Protein AF-A0A351KQF9-F1 (afdb_monomer)

Mean predicted aligned error: 16.68 Å

Secondary structure (DSSP, 8-state):
--------------------------SGGGG-HHHHHHHHHHHHTTT-SGGGHHHHHHHHHHHHHHHHHTT-

Radius of gyration: 26.23 Å; Cα contacts (8 Å, |Δi|>4): 22; chains: 1; bounding box: 28×62×71 Å

Solvent-accessible surface area (backbone atoms only — not comparable to full-atom values): 4730 Å² total; per-residue (Å²): 140,84,88,77,86,78,79,81,77,80,80,75,81,73,78,80,70,78,78,82,71,75,81,76,84,61,87,68,67,82,83,35,64,43,57,49,48,28,51,50,40,23,66,74,52,78,60,42,58,81,86,28,45,73,37,44,48,54,34,49,56,49,52,54,50,56,57,53,66,76,74,109

Sequence (72 aa):
MKKSTFLMTSLAFMITGCAWTPPSKNPNIEHNNEKQAYQSCLKKNGGDKSKCNPERQKYLERQEMELMDNNG

pLDDT: mean 70.02, std 15.14, range [41.75, 92.12]

Foldseek 3Di:
DDDDPDPPDDPPPDPPPPPPDPPPPDPCPVVCPLVVLLVVQCVVVVNPNVSSVVSVVVVVVVVVVVVVVVVD

Structure (mmCIF, N/CA/C/O backbone):
data_AF-A0A351KQF9-F1
#
_entry.id   AF-A0A351KQF9-F1
#
loop_
_atom_site.group_PDB
_atom_site.id
_atom_site.type_symbol
_atom_site.label_atom_id
_atom_site.label_alt_i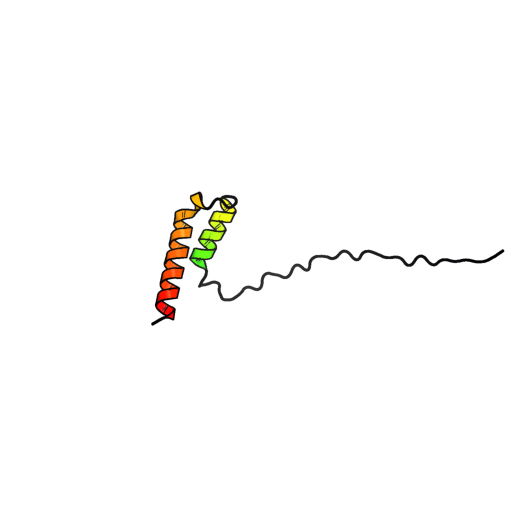d
_atom_site.label_comp_id
_atom_site.label_asym_id
_atom_site.label_entity_id
_atom_site.label_seq_id
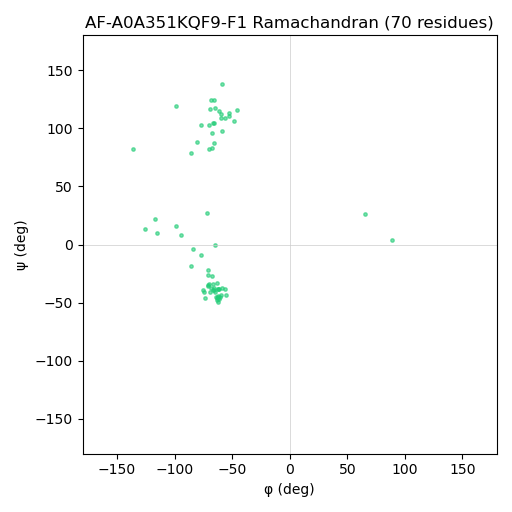_atom_site.pdbx_PDB_ins_code
_atom_site.Cartn_x
_atom_site.Cartn_y
_atom_site.Cartn_z
_atom_site.occupancy
_atom_site.B_iso_or_equiv
_atom_site.auth_seq_id
_atom_site.auth_comp_id
_atom_site.auth_asym_id
_atom_site.auth_atom_id
_atom_site.pdbx_PDB_model_num
ATOM 1 N N . MET A 1 1 ? -14.146 -50.551 51.041 1.00 41.75 1 MET A N 1
ATOM 2 C CA . MET A 1 1 ? -13.612 -49.178 50.899 1.00 41.75 1 MET A CA 1
ATOM 3 C C . MET A 1 1 ? -12.614 -49.163 49.741 1.00 41.75 1 MET A C 1
ATOM 5 O O . MET A 1 1 ? -11.519 -49.684 49.899 1.00 41.75 1 MET A O 1
ATOM 9 N N . LYS A 1 2 ? -13.007 -48.684 48.552 1.00 51.59 2 LYS A N 1
ATOM 10 C CA . LYS A 1 2 ? -12.121 -48.585 47.375 1.00 51.59 2 LYS A CA 1
ATOM 11 C C . LYS A 1 2 ? -11.612 -47.144 47.264 1.00 51.59 2 LYS A C 1
ATOM 13 O O . LYS A 1 2 ? -12.412 -46.223 47.145 1.00 51.59 2 LYS A O 1
ATOM 18 N N . LYS A 1 3 ? -10.290 -46.974 47.349 1.00 56.44 3 LYS A N 1
ATOM 19 C CA . LYS A 1 3 ? -9.570 -45.726 47.068 1.00 56.44 3 LYS A CA 1
ATOM 20 C C . LYS A 1 3 ? -9.676 -45.437 45.570 1.00 56.44 3 LYS A C 1
ATOM 22 O O . LYS A 1 3 ? -9.283 -46.281 44.772 1.00 56.44 3 LYS A O 1
ATOM 27 N N . SER A 1 4 ? -10.182 -44.266 45.204 1.00 53.25 4 SER A N 1
ATOM 28 C CA . SER A 1 4 ? -10.106 -43.751 43.837 1.00 53.25 4 SER A CA 1
ATOM 29 C C . SER A 1 4 ? -9.720 -42.281 43.909 1.00 53.25 4 SER A C 1
ATOM 31 O O . SER A 1 4 ? -10.562 -41.388 43.913 1.00 53.25 4 SER A O 1
ATOM 33 N N . THR A 1 5 ? -8.420 -42.049 44.055 1.00 58.72 5 THR A N 1
ATOM 34 C CA . THR A 1 5 ? -7.813 -40.723 43.991 1.00 58.72 5 THR A CA 1
ATOM 35 C C . THR A 1 5 ? -7.658 -40.364 42.516 1.00 58.72 5 THR A C 1
ATOM 37 O O . THR A 1 5 ? -6.648 -40.685 41.896 1.00 58.72 5 THR A O 1
ATOM 40 N N . PHE A 1 6 ? -8.685 -39.754 41.925 1.00 58.94 6 PHE A N 1
ATOM 41 C CA . PHE A 1 6 ? -8.560 -39.131 40.609 1.00 58.94 6 PHE A CA 1
ATOM 42 C C . PHE A 1 6 ? -7.825 -37.798 40.784 1.00 58.94 6 PHE A C 1
ATOM 44 O O . PHE A 1 6 ? -8.385 -36.816 41.264 1.00 58.94 6 PHE A O 1
ATOM 51 N N . LEU A 1 7 ? -6.539 -37.793 40.433 1.00 56.00 7 LEU A N 1
ATOM 52 C CA . LEU A 1 7 ? -5.732 -36.588 40.269 1.00 56.00 7 LEU A CA 1
ATOM 53 C C . LEU A 1 7 ? -6.266 -35.816 39.054 1.00 56.00 7 LEU A C 1
ATOM 55 O O . LEU A 1 7 ? -5.911 -36.117 37.916 1.00 56.00 7 LEU A O 1
ATOM 59 N N . MET A 1 8 ? -7.139 -34.835 39.293 1.00 55.44 8 MET A N 1
ATOM 60 C CA . MET A 1 8 ? -7.460 -33.815 38.296 1.00 55.44 8 MET A CA 1
ATOM 61 C C . MET A 1 8 ? -6.213 -32.963 38.074 1.00 55.44 8 MET A C 1
ATOM 63 O O . MET A 1 8 ? -5.814 -32.163 38.917 1.00 55.44 8 MET A O 1
ATOM 67 N N . THR A 1 9 ? -5.562 -33.206 36.944 1.00 60.06 9 THR A N 1
ATOM 68 C CA . THR A 1 9 ? -4.424 -32.444 36.451 1.00 60.06 9 THR A CA 1
ATOM 69 C C . THR A 1 9 ? -4.905 -31.060 36.029 1.00 60.06 9 THR A C 1
ATOM 71 O O . THR A 1 9 ? -5.731 -30.901 35.133 1.00 60.06 9 THR A O 1
ATOM 74 N N . SER A 1 10 ? -4.392 -30.057 36.731 1.00 55.00 10 SER A N 1
ATOM 75 C CA . SER A 1 10 ? -4.613 -28.636 36.510 1.00 55.00 10 SER A CA 1
ATOM 76 C C . SER A 1 10 ? -4.234 -28.225 35.086 1.00 55.00 10 SER A C 1
ATOM 78 O O . SER A 1 10 ? -3.052 -28.134 34.759 1.00 55.00 10 SER A O 1
ATOM 80 N N . LEU A 1 11 ? -5.225 -27.906 34.252 1.00 53.59 11 LEU A N 1
ATOM 81 C CA . LEU A 1 11 ? -4.995 -27.181 33.006 1.00 53.59 11 LEU A CA 1
ATOM 82 C C . LEU A 1 11 ? -5.000 -25.679 33.321 1.00 53.59 11 LEU A C 1
ATOM 84 O O . LEU A 1 11 ? -6.000 -24.983 33.156 1.00 53.59 11 LEU A O 1
ATOM 88 N N . ALA A 1 12 ? -3.880 -25.188 33.851 1.00 60.97 12 ALA A N 1
ATOM 89 C CA . ALA A 1 12 ? -3.621 -23.758 33.911 1.00 60.97 12 ALA A CA 1
ATOM 90 C C . ALA A 1 12 ? -3.486 -23.253 32.467 1.00 60.97 12 ALA A C 1
ATOM 92 O O . ALA A 1 12 ? -2.485 -23.510 31.800 1.00 60.97 12 ALA A O 1
ATOM 93 N N . PHE A 1 13 ? -4.524 -22.574 31.975 1.00 57.50 13 PHE A N 1
ATOM 94 C CA . PHE A 1 13 ? -4.485 -21.813 30.733 1.00 57.50 13 PHE A CA 1
ATOM 95 C C . PHE A 1 13 ? -3.386 -20.756 30.861 1.00 57.50 13 PHE A C 1
ATOM 97 O O . PHE A 1 13 ? -3.579 -19.709 31.480 1.00 57.50 13 PHE A O 1
ATOM 104 N N . MET A 1 14 ? -2.205 -21.052 30.315 1.00 59.38 14 MET A N 1
ATOM 105 C CA . MET A 1 14 ? -1.155 -20.059 30.159 1.00 59.38 14 MET A CA 1
ATOM 106 C C . MET A 1 14 ? -1.690 -18.966 29.242 1.00 59.38 14 MET A C 1
ATOM 108 O O . MET A 1 14 ? -2.006 -19.193 28.073 1.00 59.38 14 MET A O 1
ATOM 112 N N . ILE A 1 15 ? -1.822 -17.784 29.833 1.00 59.69 15 ILE A N 1
ATOM 113 C CA . ILE A 1 15 ? -2.131 -16.518 29.191 1.00 59.69 15 ILE A CA 1
ATOM 114 C C . ILE A 1 15 ? -1.191 -16.402 27.995 1.00 59.69 15 ILE A C 1
ATOM 116 O O . ILE A 1 15 ? 0.012 -16.196 28.149 1.00 59.69 15 ILE A O 1
ATOM 120 N N . THR A 1 16 ? -1.741 -16.589 26.798 1.00 58.78 16 THR A N 1
ATOM 121 C CA . THR A 1 16 ? -1.040 -16.310 25.550 1.00 58.78 16 THR A CA 1
ATOM 122 C C . THR A 1 16 ? -0.918 -14.796 25.472 1.00 58.78 16 THR A C 1
ATOM 124 O O . THR A 1 16 ? -1.757 -14.110 24.894 1.00 58.78 16 THR A O 1
ATOM 127 N N . GLY A 1 17 ? 0.088 -14.254 26.159 1.00 56.38 17 GLY A N 1
ATOM 128 C CA . GLY A 1 17 ? 0.533 -12.894 25.943 1.00 56.38 17 GLY A CA 1
ATOM 129 C C . GLY A 1 17 ? 0.957 -12.816 24.488 1.00 56.38 17 GLY A C 1
ATOM 130 O O . GLY A 1 17 ? 1.947 -13.435 24.104 1.00 56.38 17 GLY A O 1
ATOM 131 N N . CYS A 1 18 ? 0.176 -12.120 23.664 1.00 60.53 18 CYS A N 1
ATOM 132 C CA . CYS A 1 18 ? 0.588 -11.778 22.315 1.00 60.53 18 CYS A CA 1
ATOM 133 C C . CYS A 1 18 ? 1.952 -11.101 22.434 1.00 60.53 18 CYS A C 1
ATOM 135 O O . CYS A 1 18 ? 2.056 -10.011 23.000 1.00 60.53 18 CYS A O 1
ATOM 137 N N . ALA A 1 19 ? 2.995 -11.786 21.966 1.00 56.53 19 ALA A N 1
ATOM 138 C CA . ALA A 1 19 ? 4.331 -11.241 21.887 1.00 56.53 19 ALA A CA 1
ATOM 139 C C . ALA A 1 19 ? 4.237 -9.910 21.138 1.00 56.53 19 ALA A C 1
ATOM 141 O O . ALA A 1 19 ? 3.885 -9.866 19.960 1.00 56.53 19 ALA A O 1
ATOM 142 N N . TRP A 1 20 ? 4.506 -8.816 21.846 1.00 57.25 20 TRP A N 1
ATOM 143 C CA . TRP A 1 20 ? 4.744 -7.519 21.237 1.00 57.25 20 TRP A CA 1
ATOM 144 C C . TRP A 1 20 ? 6.066 -7.619 20.479 1.00 57.25 20 TRP A C 1
ATOM 146 O O . TRP A 1 20 ? 7.128 -7.273 20.989 1.00 57.25 20 TRP A O 1
ATOM 156 N N . THR A 1 21 ? 6.015 -8.149 19.26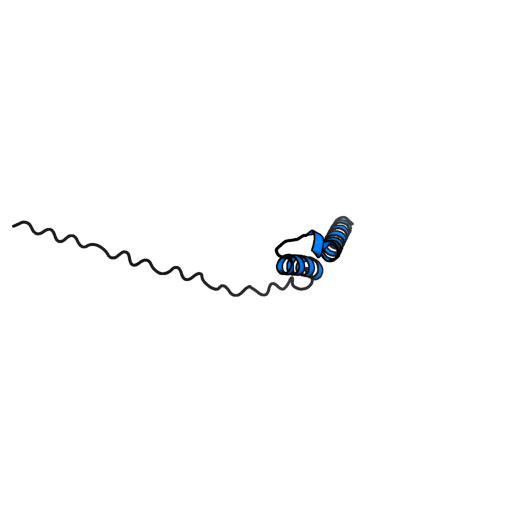0 1.00 63.00 21 THR A N 1
ATOM 157 C CA . THR A 1 21 ? 7.100 -7.990 18.299 1.00 63.00 21 THR A CA 1
ATOM 158 C C . THR A 1 21 ? 7.178 -6.502 17.960 1.00 63.00 21 THR A C 1
ATOM 160 O O . THR A 1 21 ? 6.196 -5.969 17.430 1.00 63.00 21 THR A O 1
ATOM 163 N N . PRO A 1 22 ? 8.285 -5.796 18.257 1.00 61.78 22 PRO A N 1
ATOM 164 C CA . PRO A 1 22 ? 8.444 -4.435 17.773 1.00 61.78 22 PRO A CA 1
ATOM 165 C C . PRO A 1 22 ? 8.386 -4.474 16.241 1.00 61.78 22 PRO A C 1
ATOM 167 O O . PRO A 1 22 ? 8.952 -5.395 15.641 1.00 61.78 22 PRO A O 1
ATOM 170 N N . PRO A 1 23 ? 7.699 -3.526 15.579 1.00 59.88 23 PRO A N 1
ATOM 171 C CA . PRO A 1 23 ? 7.729 -3.468 14.131 1.00 59.88 23 PRO A CA 1
ATOM 172 C C . PRO A 1 23 ? 9.184 -3.268 13.711 1.00 59.88 23 PRO A C 1
ATOM 174 O O . PRO A 1 23 ? 9.794 -2.238 14.001 1.00 59.88 23 PRO A O 1
ATOM 177 N N . SER A 1 24 ? 9.745 -4.295 13.069 1.00 57.25 24 SER A N 1
ATOM 178 C CA . SER A 1 24 ? 11.014 -4.222 12.358 1.00 57.25 24 SER A CA 1
ATOM 179 C C . SER A 1 24 ? 10.997 -2.950 11.513 1.00 57.25 24 SER A C 1
ATOM 181 O O . SER A 1 24 ? 10.134 -2.791 10.645 1.00 57.25 24 SER A O 1
ATOM 183 N N . LYS A 1 25 ? 11.898 -2.006 11.815 1.00 51.84 25 LYS A 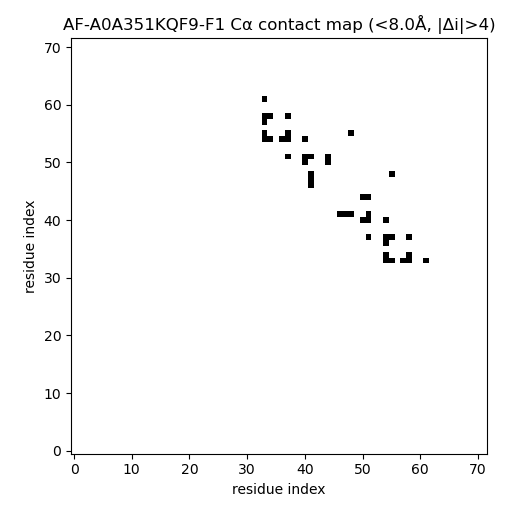N 1
ATOM 184 C CA . LYS A 1 25 ? 12.149 -0.839 10.966 1.00 51.84 25 LYS A CA 1
ATOM 185 C C . LYS A 1 25 ? 12.742 -1.363 9.662 1.00 51.84 25 LYS A C 1
ATOM 187 O O . LYS A 1 25 ? 13.950 -1.511 9.525 1.00 51.84 25 LYS A O 1
ATOM 192 N N . ASN A 1 26 ? 11.852 -1.708 8.742 1.00 53.31 26 ASN A N 1
ATOM 193 C CA . ASN A 1 26 ? 12.177 -2.142 7.399 1.00 53.31 26 ASN A CA 1
ATOM 194 C C . ASN A 1 26 ? 12.814 -0.950 6.655 1.00 53.31 26 ASN A C 1
ATOM 196 O O . ASN A 1 26 ? 12.177 0.099 6.596 1.00 53.31 26 ASN A O 1
ATOM 200 N N . PRO A 1 27 ? 14.030 -1.070 6.093 1.00 48.38 27 PRO A N 1
ATOM 201 C CA . PRO A 1 27 ? 14.712 0.017 5.379 1.00 48.38 27 PRO A CA 1
ATOM 202 C C . PRO A 1 27 ? 14.014 0.474 4.082 1.00 48.38 27 PRO A C 1
ATOM 204 O O . PRO A 1 27 ? 14.449 1.440 3.470 1.00 48.38 27 PRO A O 1
ATOM 207 N N . ASN A 1 28 ? 12.881 -0.123 3.697 1.00 50.22 28 ASN A N 1
ATOM 208 C CA . ASN A 1 28 ? 12.014 0.339 2.600 1.00 50.22 28 ASN A CA 1
ATOM 209 C C . ASN A 1 28 ? 11.209 1.626 2.914 1.00 50.22 28 ASN A C 1
ATOM 211 O O . ASN A 1 28 ? 10.114 1.827 2.385 1.00 50.22 28 ASN A O 1
ATOM 215 N N . ILE A 1 29 ? 11.705 2.491 3.802 1.00 50.66 29 ILE A N 1
ATOM 216 C CA . ILE A 1 29 ? 10.991 3.702 4.245 1.00 50.66 29 ILE A CA 1
ATOM 217 C C . ILE A 1 29 ? 10.922 4.768 3.136 1.00 50.66 29 ILE A C 1
ATOM 219 O O . ILE A 1 29 ? 9.997 5.571 3.139 1.00 50.66 29 ILE A O 1
ATOM 223 N N . GLU A 1 30 ? 11.808 4.740 2.137 1.00 51.84 30 GLU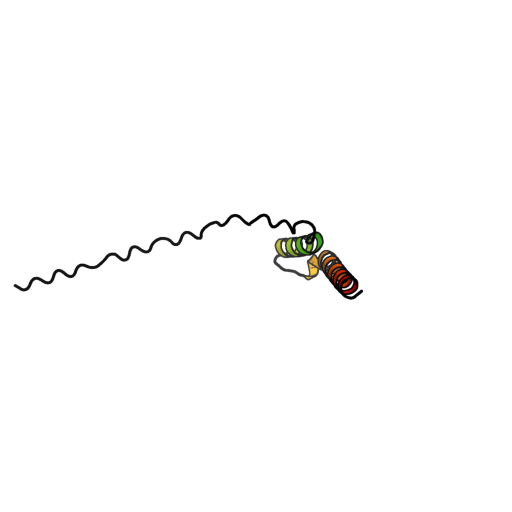 A N 1
ATOM 224 C CA . GLU A 1 30 ? 11.818 5.761 1.075 1.00 51.84 30 GLU A CA 1
ATOM 225 C C . GLU A 1 30 ? 10.868 5.494 -0.105 1.00 51.84 30 GLU A C 1
ATOM 227 O O . GLU A 1 30 ? 10.510 6.423 -0.827 1.00 51.84 30 GLU A O 1
ATOM 232 N N . HIS A 1 31 ? 10.394 4.260 -0.298 1.00 53.69 31 HIS A N 1
ATOM 233 C CA . HIS A 1 31 ? 9.553 3.899 -1.454 1.00 53.69 31 HIS A CA 1
ATOM 234 C C . HIS A 1 31 ? 8.042 3.963 -1.197 1.00 53.69 31 HIS A C 1
ATOM 236 O O . HIS A 1 31 ? 7.247 3.540 -2.027 1.00 53.69 31 HIS A O 1
ATOM 242 N N . ASN A 1 32 ? 7.619 4.489 -0.046 1.00 63.88 32 ASN A N 1
ATOM 243 C CA . ASN A 1 32 ? 6.238 4.340 0.416 1.00 63.88 32 ASN A CA 1
ATOM 244 C C . ASN A 1 32 ? 5.523 5.646 0.754 1.00 63.88 32 ASN A C 1
ATOM 246 O O . ASN A 1 32 ? 4.452 5.588 1.352 1.00 63.88 32 ASN A O 1
ATOM 250 N N . ASN A 1 33 ? 6.056 6.810 0.380 1.00 76.88 33 ASN A N 1
ATOM 251 C CA . ASN A 1 33 ? 5.485 8.091 0.803 1.00 76.88 33 ASN A CA 1
ATOM 252 C C . ASN A 1 33 ? 4.031 8.273 0.333 1.00 76.88 33 ASN A C 1
ATOM 254 O O . ASN A 1 33 ? 3.166 8.621 1.137 1.00 76.88 33 ASN A O 1
ATOM 258 N N . GLU A 1 34 ? 3.717 7.957 -0.924 1.00 81.19 34 GLU A N 1
ATOM 259 C CA . GLU A 1 34 ? 2.366 8.111 -1.481 1.00 81.19 34 GLU A CA 1
ATOM 260 C C . GLU A 1 34 ? 1.419 7.019 -0.968 1.00 81.19 34 GLU A C 1
ATOM 262 O O . GLU A 1 34 ? 0.278 7.305 -0.596 1.00 81.19 34 GLU A O 1
ATOM 267 N N . LYS A 1 35 ? 1.901 5.774 -0.845 1.00 82.38 35 LYS A N 1
ATOM 268 C CA . LYS A 1 35 ? 1.126 4.674 -0.246 1.00 82.38 35 LYS A CA 1
ATOM 269 C C . LYS A 1 35 ? 0.792 4.963 1.215 1.00 82.38 35 LYS A C 1
ATOM 271 O O . LYS A 1 35 ? -0.340 4.754 1.651 1.00 82.38 35 LYS A O 1
ATOM 276 N N . GLN A 1 36 ? 1.768 5.448 1.976 1.00 84.75 36 GLN A N 1
ATOM 277 C CA . GLN A 1 36 ? 1.617 5.797 3.382 1.00 84.75 36 GLN A CA 1
ATOM 278 C C . GLN A 1 36 ? 0.716 7.020 3.547 1.00 84.75 36 GLN A C 1
ATOM 280 O O . GLN A 1 36 ? -0.099 7.032 4.471 1.00 84.75 36 GLN A O 1
ATOM 285 N N . ALA A 1 37 ? 0.799 8.010 2.655 1.00 85.56 37 ALA A N 1
ATOM 286 C CA . ALA A 1 37 ? -0.122 9.142 2.632 1.00 85.56 37 ALA 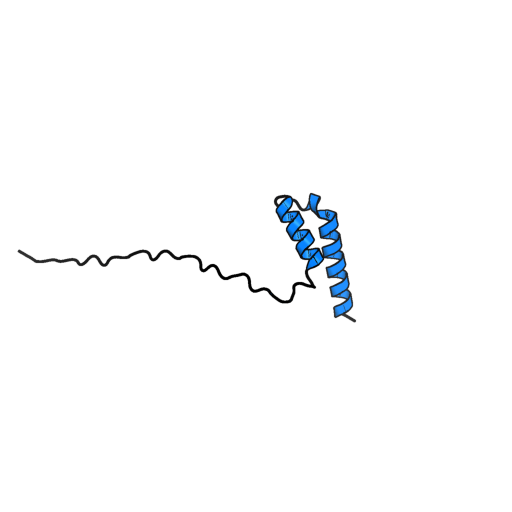A CA 1
ATOM 287 C C . ALA A 1 37 ? -1.565 8.674 2.390 1.00 85.56 37 ALA A C 1
ATOM 289 O O . ALA A 1 37 ? -2.459 9.026 3.164 1.00 85.56 37 ALA A O 1
ATOM 290 N N . TYR A 1 38 ? -1.783 7.794 1.408 1.00 86.50 38 TYR A N 1
ATOM 291 C CA . TYR A 1 38 ? -3.104 7.231 1.131 1.00 86.50 38 TYR A CA 1
ATOM 292 C C . TYR A 1 38 ? -3.637 6.399 2.307 1.00 86.50 38 TYR A C 1
ATOM 294 O O . TYR A 1 38 ? -4.755 6.622 2.771 1.00 86.50 38 TYR A O 1
ATOM 302 N N . GLN A 1 39 ? -2.825 5.501 2.873 1.00 86.50 39 GLN A N 1
ATOM 303 C CA . GLN A 1 39 ? -3.209 4.713 4.050 1.00 86.50 39 GLN A CA 1
ATOM 304 C C . GLN A 1 39 ? -3.484 5.587 5.281 1.00 86.50 39 GLN A C 1
ATOM 306 O O . GLN A 1 39 ? -4.430 5.326 6.026 1.00 86.50 39 GLN A O 1
ATOM 311 N N . SER A 1 40 ? -2.698 6.644 5.485 1.00 89.75 40 SER A N 1
ATOM 312 C CA . SER A 1 40 ? -2.910 7.601 6.574 1.00 89.75 40 SER A CA 1
ATOM 313 C C . SER A 1 40 ? -4.209 8.378 6.382 1.00 89.75 40 SER A C 1
ATOM 315 O O . SER A 1 40 ? -4.943 8.581 7.352 1.00 89.75 40 SER A O 1
ATOM 317 N N . CYS A 1 41 ? -4.532 8.764 5.146 1.00 90.19 41 CYS A N 1
ATOM 318 C CA . CYS A 1 41 ? -5.804 9.400 4.830 1.00 90.19 41 CYS A CA 1
ATOM 319 C C . CYS A 1 41 ? -6.984 8.454 5.092 1.00 90.19 41 CYS A C 1
ATOM 321 O O . CYS A 1 41 ? -7.944 8.849 5.758 1.00 90.19 41 CYS A O 1
ATOM 323 N N . LEU A 1 42 ? -6.893 7.189 4.663 1.00 91.50 42 LEU A N 1
ATOM 324 C CA . LEU A 1 42 ? -7.926 6.186 4.935 1.00 91.50 42 LEU A CA 1
ATOM 325 C C . LEU A 1 42 ? -8.119 5.986 6.438 1.00 91.50 42 LEU A C 1
ATOM 327 O O . LEU A 1 42 ? -9.249 5.971 6.913 1.00 91.50 42 LEU A O 1
ATOM 331 N N . LYS A 1 43 ? -7.032 5.903 7.211 1.00 92.12 43 LYS A N 1
ATOM 332 C CA . LYS A 1 43 ? -7.106 5.752 8.669 1.00 92.12 43 LYS A CA 1
ATOM 333 C C . LYS A 1 43 ? -7.783 6.950 9.346 1.00 92.12 43 LYS A C 1
ATOM 335 O O . LYS A 1 43 ? -8.549 6.751 10.283 1.00 92.12 43 LYS A O 1
ATOM 340 N N . LYS A 1 44 ? -7.538 8.176 8.867 1.00 91.31 44 LYS A N 1
ATOM 341 C CA . LYS A 1 44 ? -8.180 9.401 9.383 1.00 91.31 44 LYS A CA 1
ATOM 342 C C . LYS A 1 44 ? -9.662 9.498 9.015 1.00 91.31 44 LYS A C 1
ATOM 344 O O . LYS A 1 44 ? -10.448 9.985 9.817 1.00 91.31 44 LYS A O 1
ATOM 349 N N . ASN A 1 45 ? -10.039 9.024 7.830 1.00 89.06 45 ASN A N 1
ATOM 350 C CA . ASN A 1 45 ? -11.404 9.116 7.309 1.00 89.06 45 ASN A CA 1
ATOM 351 C C . ASN A 1 45 ? -12.228 7.829 7.505 1.00 89.06 45 ASN A 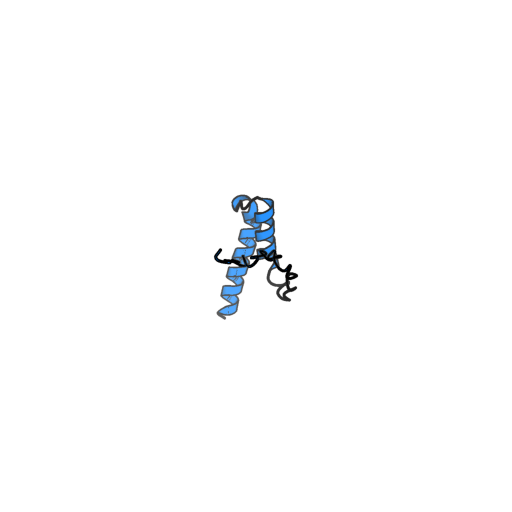C 1
ATOM 353 O O . ASN A 1 45 ? -13.249 7.652 6.847 1.00 89.06 45 ASN A O 1
ATOM 357 N N . GLY A 1 46 ? -11.793 6.909 8.373 1.00 89.69 46 GLY A N 1
ATOM 358 C CA . GLY A 1 46 ? -12.533 5.673 8.660 1.00 89.69 46 GLY A CA 1
ATOM 359 C C . GLY A 1 46 ? -12.653 4.717 7.467 1.00 89.69 46 GLY A C 1
ATOM 360 O O . GLY A 1 46 ? -13.601 3.945 7.387 1.00 89.69 46 GLY A O 1
ATOM 361 N N . GLY A 1 47 ? -11.712 4.777 6.526 1.00 86.88 47 GLY A N 1
ATOM 362 C CA . GLY A 1 47 ? -11.709 3.973 5.304 1.00 86.88 47 GLY A CA 1
ATOM 363 C C . GLY A 1 47 ? -12.457 4.599 4.125 1.00 86.88 47 GLY A C 1
ATOM 364 O O . GLY A 1 47 ? -12.531 3.971 3.068 1.00 86.88 47 GLY A O 1
ATOM 365 N N . ASP A 1 48 ? -12.975 5.824 4.261 1.00 85.56 48 ASP A N 1
ATOM 366 C CA . ASP A 1 48 ? -13.643 6.529 3.166 1.00 85.56 48 ASP A CA 1
ATOM 367 C C . ASP A 1 48 ? -12.638 6.963 2.086 1.00 85.56 48 ASP A C 1
ATOM 369 O O . ASP A 1 48 ? -11.895 7.938 2.222 1.00 85.56 48 ASP A O 1
ATOM 373 N N . LYS A 1 49 ? -12.631 6.208 0.984 1.00 84.56 49 LYS A N 1
ATOM 374 C CA . LYS A 1 49 ? -11.736 6.424 -0.158 1.00 84.56 49 LYS A CA 1
ATOM 375 C C . LYS A 1 49 ? -12.044 7.718 -0.911 1.00 84.56 49 LYS A C 1
ATOM 377 O O . LYS A 1 49 ? -11.127 8.266 -1.515 1.00 84.56 49 LYS A O 1
ATOM 382 N N . SER A 1 50 ? -13.287 8.206 -0.877 1.00 87.38 50 SER A N 1
ATOM 383 C CA . SER A 1 50 ? -13.696 9.401 -1.631 1.00 87.38 50 SER A CA 1
ATOM 384 C C . SER A 1 50 ? -13.015 10.669 -1.110 1.00 87.38 50 SER A C 1
ATOM 386 O O . SER A 1 50 ? -12.622 11.539 -1.886 1.00 87.38 50 SER A O 1
ATOM 388 N N . LYS A 1 51 ? -12.775 10.716 0.205 1.00 86.56 51 LYS A N 1
ATOM 389 C CA . LYS A 1 51 ? -12.066 11.802 0.893 1.00 86.56 51 LYS A CA 1
ATOM 390 C C . LYS A 1 51 ? -10.549 11.753 0.719 1.00 86.56 51 LYS A C 1
ATOM 392 O O . LYS A 1 51 ? -9.872 12.701 1.090 1.00 86.56 51 LYS A O 1
ATOM 397 N N . CYS A 1 52 ? -10.038 10.665 0.145 1.00 89.44 52 CYS A N 1
ATOM 398 C CA . CYS A 1 52 ? -8.616 10.402 -0.071 1.00 89.44 52 CYS A CA 1
ATOM 399 C C . CYS A 1 52 ? -8.262 10.298 -1.558 1.00 89.44 52 CYS A C 1
ATOM 401 O O . CYS A 1 52 ? -7.276 9.660 -1.925 1.00 89.44 52 CYS A O 1
ATOM 403 N N . ASN A 1 53 ? -9.099 10.874 -2.428 1.00 87.62 53 ASN A N 1
ATOM 404 C CA . ASN A 1 53 ? -8.863 10.924 -3.867 1.00 87.62 53 ASN A CA 1
ATOM 405 C C . ASN A 1 53 ? -7.511 11.547 -4.265 1.00 87.62 53 ASN A C 1
ATOM 407 O O . ASN A 1 53 ? -6.856 10.947 -5.117 1.00 87.62 53 ASN A O 1
ATOM 411 N N . PRO A 1 54 ? -7.044 12.671 -3.682 1.00 86.62 54 PRO A N 1
ATOM 412 C CA . PRO A 1 54 ? -5.768 13.250 -4.101 1.00 86.62 54 PRO A CA 1
ATOM 413 C C . PRO A 1 54 ? -4.568 12.355 -3.751 1.00 86.62 54 PRO A C 1
ATOM 415 O O . PRO A 1 54 ? -3.662 12.196 -4.566 1.00 86.62 54 PRO A O 1
ATOM 418 N N . GLU A 1 55 ? -4.558 11.709 -2.583 1.00 83.69 55 GLU A N 1
ATOM 419 C CA . GLU A 1 55 ? -3.507 10.754 -2.207 1.00 83.69 55 GLU A CA 1
ATOM 420 C C . GLU A 1 55 ? -3.609 9.452 -3.007 1.00 83.69 55 GLU A C 1
ATOM 422 O O . GLU A 1 55 ? -2.590 8.860 -3.361 1.00 83.69 55 GLU A O 1
ATOM 427 N N . ARG A 1 56 ? -4.834 9.018 -3.332 1.00 84.75 56 ARG A N 1
ATOM 428 C CA . ARG A 1 56 ? -5.076 7.860 -4.198 1.00 84.75 56 ARG A CA 1
ATOM 429 C C . ARG A 1 56 ? -4.512 8.086 -5.593 1.00 84.75 56 ARG A C 1
ATOM 431 O O . ARG A 1 56 ? -3.897 7.176 -6.133 1.00 84.75 56 ARG A O 1
ATOM 438 N N . GLN A 1 57 ? -4.735 9.264 -6.170 1.00 87.19 57 GLN A N 1
ATOM 439 C CA . GLN A 1 57 ? -4.263 9.588 -7.511 1.00 87.1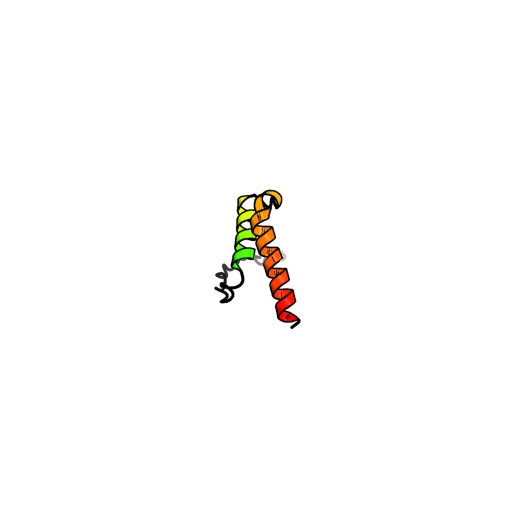9 57 GLN A CA 1
ATOM 440 C C . GLN A 1 57 ? -2.734 9.552 -7.570 1.00 87.19 57 GLN A C 1
ATOM 442 O O . GLN A 1 57 ? -2.187 8.817 -8.381 1.00 87.19 57 GLN A O 1
ATOM 447 N N . LYS A 1 58 ? -2.053 10.215 -6.629 1.00 84.62 58 LYS A N 1
ATOM 448 C CA . LYS A 1 58 ? -0.583 10.178 -6.536 1.00 84.62 58 LYS A CA 1
ATOM 449 C C . LYS A 1 58 ? -0.034 8.764 -6.343 1.00 84.62 58 LYS A C 1
ATOM 451 O O . LYS A 1 58 ? 1.000 8.413 -6.898 1.00 84.62 58 LYS A O 1
ATOM 456 N N . TYR A 1 59 ? -0.731 7.939 -5.559 1.00 85.25 59 TYR A N 1
ATOM 457 C CA . TYR A 1 59 ? -0.359 6.539 -5.376 1.00 85.25 59 TYR A CA 1
ATOM 458 C C . TYR A 1 59 ? -0.504 5.712 -6.665 1.00 85.25 59 TYR A C 1
ATOM 460 O O . TYR 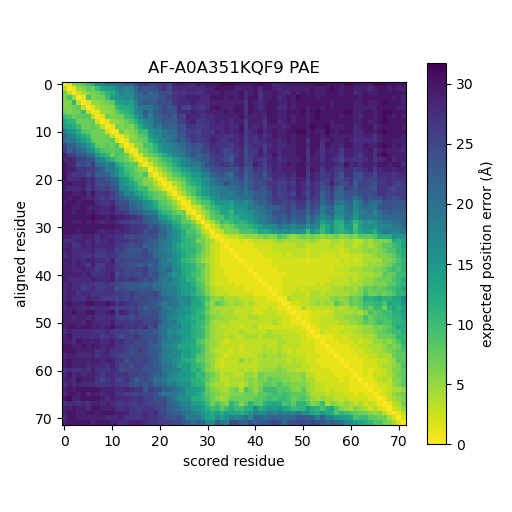A 1 59 ? 0.318 4.834 -6.914 1.00 85.25 59 TYR A O 1
ATOM 468 N N . LEU A 1 60 ? -1.529 5.981 -7.478 1.00 84.44 60 LEU A N 1
ATOM 469 C CA . LEU A 1 60 ? -1.744 5.302 -8.759 1.00 84.44 60 LEU A CA 1
ATOM 470 C C . LEU A 1 60 ? -0.755 5.772 -9.831 1.00 84.44 60 LEU A C 1
ATOM 472 O O . LEU A 1 60 ? -0.139 4.928 -10.467 1.00 84.44 60 LEU A O 1
ATOM 476 N N . GLU A 1 61 ? -0.537 7.083 -9.962 1.00 84.62 61 GLU A N 1
ATOM 477 C CA . GLU A 1 61 ? 0.433 7.667 -10.904 1.00 84.62 61 GLU A CA 1
ATOM 478 C C . GLU A 1 61 ? 1.845 7.109 -10.670 1.00 84.62 61 GLU A C 1
ATOM 480 O O . GLU A 1 61 ? 2.575 6.811 -11.614 1.00 84.62 61 GLU A O 1
ATOM 485 N N . ARG A 1 62 ? 2.220 6.892 -9.403 1.00 78.25 62 ARG A N 1
ATOM 486 C CA . ARG A 1 62 ? 3.498 6.260 -9.071 1.00 78.25 62 ARG A CA 1
ATOM 487 C C . ARG A 1 62 ? 3.557 4.782 -9.458 1.00 78.25 62 ARG A C 1
ATOM 489 O O . ARG A 1 62 ? 4.579 4.354 -9.980 1.00 78.25 62 ARG A O 1
ATOM 496 N N . GLN A 1 63 ? 2.482 4.016 -9.254 1.00 78.88 63 GLN A N 1
ATOM 497 C CA . GLN A 1 63 ? 2.437 2.631 -9.742 1.00 78.88 63 GLN A CA 1
ATOM 498 C C . GLN A 1 63 ? 2.548 2.561 -11.266 1.00 78.88 63 GLN A C 1
ATOM 500 O O . GLN A 1 63 ? 3.209 1.668 -11.784 1.00 78.88 63 GLN A O 1
ATOM 505 N N . GLU A 1 64 ? 1.922 3.495 -11.982 1.00 77.56 64 GLU A N 1
ATOM 506 C CA . GLU A 1 64 ? 2.014 3.570 -13.442 1.00 77.56 64 GLU A CA 1
ATOM 507 C C . GLU A 1 64 ? 3.441 3.894 -13.905 1.00 77.56 64 GLU A C 1
ATOM 509 O O . GLU A 1 64 ? 3.935 3.260 -14.834 1.00 77.56 64 GLU A O 1
ATOM 514 N N . MET A 1 65 ? 4.137 4.810 -13.224 1.00 72.00 65 MET A N 1
ATOM 515 C CA . MET A 1 65 ? 5.547 5.116 -13.499 1.00 72.00 65 MET A CA 1
ATOM 516 C C . MET A 1 65 ? 6.464 3.912 -13.233 1.00 72.00 65 MET A C 1
ATOM 518 O O . MET A 1 65 ? 7.272 3.556 -14.085 1.00 72.00 65 MET A O 1
ATOM 522 N N . GLU A 1 66 ? 6.297 3.230 -12.097 1.00 75.44 66 GLU A N 1
ATOM 523 C CA . GLU A 1 66 ? 7.092 2.043 -11.741 1.00 75.44 66 GLU A CA 1
ATOM 524 C C . GLU A 1 66 ? 6.875 0.873 -12.720 1.00 75.44 66 GLU A C 1
ATOM 526 O O . GLU A 1 66 ? 7.808 0.108 -12.988 1.00 75.44 66 GLU A O 1
ATOM 531 N N . LEU A 1 67 ? 5.663 0.744 -13.275 1.00 72.06 67 LEU A N 1
ATOM 532 C CA . LEU A 1 67 ? 5.333 -0.233 -14.319 1.00 72.06 67 LEU A CA 1
ATOM 533 C C . LEU A 1 67 ? 5.989 0.094 -15.667 1.00 72.06 67 LEU A C 1
ATOM 535 O O . LEU A 1 67 ? 6.350 -0.830 -16.395 1.00 72.06 67 LEU A O 1
ATOM 539 N N . MET A 1 68 ? 6.142 1.376 -16.004 1.00 70.00 68 MET A N 1
ATOM 540 C CA . MET A 1 68 ? 6.825 1.809 -17.228 1.00 70.00 68 MET A CA 1
ATOM 541 C C . MET A 1 68 ? 8.348 1.643 -17.114 1.00 70.00 68 MET A C 1
ATOM 543 O O . MET A 1 68 ? 8.971 1.151 -18.051 1.00 70.00 68 MET A O 1
ATOM 547 N N . ASP A 1 69 ? 8.933 1.969 -15.958 1.00 65.12 69 ASP A N 1
ATOM 548 C CA . ASP A 1 69 ? 10.384 1.883 -15.728 1.00 65.12 69 ASP A CA 1
ATOM 549 C C . ASP A 1 69 ? 10.907 0.434 -15.629 1.00 65.12 69 ASP A C 1
ATOM 551 O O . ASP A 1 69 ? 12.063 0.177 -15.948 1.00 65.12 69 ASP A O 1
ATOM 555 N N . ASN A 1 70 ? 10.079 -0.539 -15.220 1.00 56.81 70 ASN A N 1
ATOM 556 C CA . ASN A 1 70 ? 10.481 -1.958 -15.147 1.00 56.81 70 ASN A CA 1
ATOM 557 C C . ASN A 1 70 ? 10.358 -2.728 -16.478 1.00 56.81 70 ASN A C 1
ATOM 559 O O . ASN A 1 70 ? 10.715 -3.905 -16.526 1.00 56.81 70 ASN A O 1
ATOM 563 N N . ASN A 1 71 ? 9.843 -2.101 -17.540 1.00 52.31 71 ASN A N 1
ATOM 564 C CA . ASN A 1 71 ? 9.640 -2.721 -18.858 1.00 52.31 71 ASN A CA 1
ATOM 565 C C . ASN A 1 71 ? 10.500 -2.083 -19.974 1.00 52.31 71 ASN A C 1
ATOM 567 O O . ASN A 1 71 ? 10.260 -2.367 -21.151 1.00 52.31 71 ASN A O 1
ATOM 571 N N . GLY A 1 72 ? 11.460 -1.218 -19.616 1.00 43.22 72 GLY A N 1
ATOM 572 C CA . GLY A 1 72 ? 12.384 -0.526 -20.526 1.00 43.22 72 GLY A CA 1
ATOM 573 C C . GLY A 1 72 ? 13.770 -1.152 -20.596 1.00 43.22 72 GLY A C 1
ATOM 574 O O . GLY A 1 72 ? 14.290 -1.554 -19.533 1.00 43.22 72 GLY A O 1
#